Protein AF-A0A7X0D6J8-F1 (afdb_monomer)

pLDDT: mean 78.92, std 13.82, range [44.19, 95.0]

Foldseek 3Di:
DDWFAQQLQRDIDDQPLDDPDPDDPCLVVSVVPDLVVLVVSLVSLVVVVVVSVEAEAEDADDDPDQWAWAWKWKAFPPSRHIYIYGYPPDRSSSNVVVSVVVSVCSRVVDDPPQWDWQPDDPPRTTMTMDTDTDNDDD

Radius of gyration: 15.33 Å; Cα contacts (8 Å, |Δi|>4): 219; chains: 1; bounding box: 33×39×46 Å

Secondary structure (DSSP, 8-state):
-EEEE-TTT--EEEESS----SS---HHHHTTS-HHHHHHHHHHHHHHHHHTT-EEEE-----SSSEEEEEEEE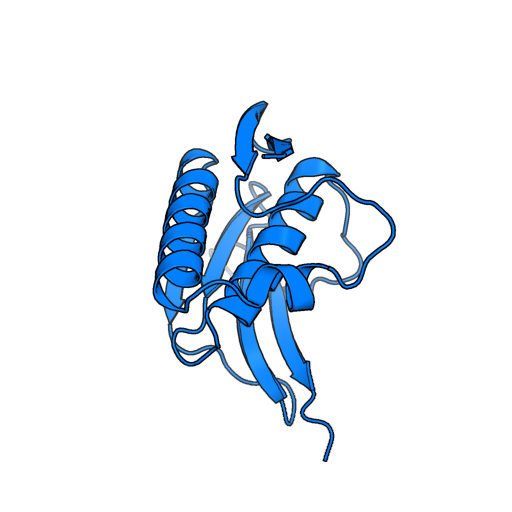EETTT--EEEEE-TTS-HHHHHHHHHHHHHHHHH---GGG-EEEPPPTTSPPEEEEEEEEEP--

Organism: NCBI:txid1472723

Nearest PDB structures (foldseek):
  3k7l-assembly1_A  TM=3.445E-01  e=1.286E+00  Naja atra
  3uy6-assembly2_B  TM=4.275E-01  e=3.931E+00  Staphylococcus aureus
  2ero-assembly1_A  TM=3.561E-01  e=3.694E+00  Crotalus atrox
  1xa1-assembly3_C  TM=4.858E-01  e=7.783E+00  Staphylococcus aureus

Sequence (138 aa):
MVRRVCRSCGRRTDHAYLRGDDDRDELEDALKLDDALAAEALDEEVEQLRLCGIDIGHAPVPAIWDGQPVGMVTQRLSDRSYAIVLDPESSVVARLKLIDMIWNELSIGDNDDRWYIQPAEDDSPGYAVRLFGYRVRR

Mean predicted aligned error: 8.01 Å

InterPro domains:
  IPR045631 Protein of unknown function DUF6315 [PF19836] (2-138)

Solvent-accessible surface area (backbone atoms only — not comparable to full-atom values): 8040 Å² total; per-residue (Å²): 100,34,76,49,49,37,64,85,67,66,49,79,46,80,36,69,86,48,70,95,63,97,85,62,87,44,63,71,66,61,59,72,47,54,72,68,58,47,47,53,52,44,53,54,49,54,51,55,42,42,77,58,67,33,47,78,49,76,45,87,47,84,56,92,57,88,31,55,32,26,24,38,40,38,30,33,67,91,79,64,48,42,36,37,33,37,16,74,92,30,55,62,67,54,43,44,54,53,50,52,54,49,51,50,40,38,52,72,70,73,73,78,94,71,51,50,75,46,72,52,63,84,95,43,82,26,32,33,37,39,80,41,61,48,77,60,84,127

Structure (mmCIF, N/CA/C/O backbone):
data_AF-A0A7X0D6J8-F1
#
_entry.id   AF-A0A7X0D6J8-F1
#
loop_
_atom_site.group_PDB
_atom_site.id
_atom_site.type_symbol
_atom_site.label_atom_id
_atom_site.label_alt_id
_atom_site.label_comp_id
_atom_site.label_asym_id
_atom_site.label_entity_id
_atom_site.label_seq_id
_atom_site.pdbx_PDB_ins_code
_atom_site.Cartn_x
_atom_site.Cartn_y
_atom_site.Cartn_z
_atom_site.occupancy
_atom_site.B_iso_or_equiv
_atom_site.auth_seq_id
_atom_site.auth_comp_id
_atom_site.auth_asym_id
_atom_site.auth_atom_id
_atom_site.pdbx_PDB_model_num
ATOM 1 N N . MET A 1 1 ? 1.928 11.962 -14.033 1.00 64.94 1 MET A N 1
ATOM 2 C CA . MET A 1 1 ? 1.801 12.209 -12.589 1.00 64.94 1 MET A CA 1
ATOM 3 C C . MET A 1 1 ? 0.337 12.411 -12.265 1.00 64.94 1 MET A C 1
ATOM 5 O O . MET A 1 1 ? -0.281 13.334 -12.787 1.00 64.94 1 MET A O 1
ATOM 9 N N . VAL A 1 2 ? -0.209 11.505 -11.465 1.00 73.62 2 VAL A N 1
ATOM 10 C CA . VAL A 1 2 ? -1.581 11.539 -10.959 1.00 73.62 2 VAL A CA 1
ATOM 11 C C . VAL A 1 2 ? -1.544 12.076 -9.538 1.00 73.62 2 VAL A C 1
ATOM 13 O O . VAL A 1 2 ? -0.714 11.654 -8.741 1.00 73.62 2 VAL A O 1
ATOM 16 N N . ARG A 1 3 ? -2.444 13.001 -9.209 1.00 80.75 3 ARG A N 1
ATOM 17 C CA . ARG A 1 3 ? -2.566 13.535 -7.853 1.00 80.75 3 ARG A CA 1
ATOM 18 C C . ARG A 1 3 ? -3.769 12.909 -7.166 1.00 80.75 3 ARG A C 1
ATOM 20 O O . ARG A 1 3 ? -4.884 13.041 -7.668 1.00 80.75 3 ARG A O 1
ATOM 27 N N . ARG A 1 4 ? -3.555 12.269 -6.018 1.00 79.12 4 ARG A N 1
ATOM 28 C CA . ARG A 1 4 ? -4.628 11.704 -5.186 1.00 79.12 4 ARG A CA 1
ATOM 29 C C . ARG A 1 4 ? -4.705 12.446 -3.853 1.00 79.12 4 ARG A C 1
ATOM 31 O O . ARG A 1 4 ? -3.790 13.170 -3.460 1.00 79.12 4 ARG A O 1
ATOM 38 N N . VAL A 1 5 ? -5.852 12.336 -3.191 1.00 83.81 5 VAL A N 1
ATOM 39 C CA . VAL A 1 5 ? -6.045 12.823 -1.822 1.00 83.81 5 VAL A CA 1
ATOM 40 C C . VAL A 1 5 ? -6.290 11.606 -0.953 1.00 83.81 5 VAL A C 1
ATOM 42 O O . VAL A 1 5 ? -7.272 10.896 -1.155 1.00 83.81 5 VAL A O 1
ATOM 45 N N . CYS A 1 6 ? -5.424 11.388 0.031 1.00 83.75 6 CYS A N 1
ATOM 46 C CA . CYS A 1 6 ? -5.640 10.359 1.033 1.00 83.75 6 CYS A CA 1
ATOM 47 C C . CYS A 1 6 ? -6.839 10.753 1.899 1.00 83.75 6 CYS A C 1
ATOM 49 O O . CYS A 1 6 ? -6.757 11.734 2.637 1.00 83.75 6 CYS A O 1
ATOM 51 N N . ARG A 1 7 ? -7.951 10.010 1.860 1.00 80.50 7 ARG A N 1
ATOM 52 C CA . ARG A 1 7 ? -9.108 10.312 2.723 1.00 80.50 7 ARG A CA 1
ATOM 53 C C . ARG A 1 7 ? -8.831 10.041 4.196 1.00 80.50 7 ARG A C 1
ATOM 55 O O . ARG A 1 7 ? -9.478 10.652 5.037 1.00 80.50 7 ARG A O 1
ATOM 62 N N . SER A 1 8 ? -7.860 9.181 4.511 1.00 78.94 8 SER A N 1
ATOM 63 C CA . SER A 1 8 ? -7.503 8.873 5.899 1.00 78.94 8 SER A CA 1
ATOM 64 C C . SER A 1 8 ? -6.892 10.071 6.633 1.00 78.94 8 SER A C 1
ATOM 66 O O . SER A 1 8 ? -7.162 10.257 7.814 1.00 78.94 8 SER A O 1
ATOM 68 N N . CYS A 1 9 ? -6.067 10.884 5.962 1.00 84.31 9 CYS A N 1
ATOM 69 C CA . CYS A 1 9 ? -5.350 12.001 6.598 1.00 84.31 9 CYS A CA 1
ATOM 70 C C . CYS A 1 9 ? -5.530 13.360 5.897 1.00 84.31 9 CYS A C 1
ATOM 72 O O . CYS A 1 9 ? -5.038 14.376 6.381 1.00 84.31 9 CYS A O 1
ATOM 74 N N . GLY A 1 10 ? -6.206 13.401 4.746 1.00 83.31 10 GLY A N 1
ATOM 75 C CA . GLY A 1 10 ? -6.437 14.605 3.941 1.00 83.31 10 GLY A CA 1
ATOM 76 C C . GLY A 1 10 ? -5.231 15.088 3.124 1.00 83.31 10 GLY A C 1
ATOM 77 O O . GLY A 1 10 ? -5.333 16.104 2.431 1.00 83.31 10 GLY A O 1
ATOM 78 N N . ARG A 1 11 ? -4.085 14.396 3.183 1.00 86.38 11 ARG A N 1
ATOM 79 C CA . ARG A 1 11 ? -2.860 14.782 2.465 1.00 86.38 11 ARG A CA 1
ATOM 80 C C . ARG A 1 11 ? -3.016 14.569 0.955 1.00 86.38 11 ARG A C 1
ATOM 82 O O . ARG A 1 11 ? -3.603 13.585 0.512 1.00 86.38 11 ARG A O 1
ATOM 89 N N . ARG A 1 12 ? -2.460 15.496 0.169 1.00 87.44 12 ARG A N 1
ATOM 90 C CA . ARG A 1 12 ? -2.290 15.353 -1.285 1.00 87.44 12 ARG A CA 1
ATOM 91 C C . ARG A 1 12 ? -0.990 14.614 -1.579 1.00 87.44 12 ARG A C 1
ATOM 93 O O . ARG A 1 12 ? 0.041 14.988 -1.024 1.00 87.44 12 ARG A O 1
ATOM 100 N N . THR A 1 13 ? -1.065 13.617 -2.444 1.00 84.19 13 THR A N 1
ATOM 101 C CA . THR A 1 13 ? 0.044 12.748 -2.850 1.00 84.19 13 THR A CA 1
ATOM 102 C C . THR A 1 13 ? 0.191 12.800 -4.367 1.00 84.19 13 THR A C 1
ATOM 104 O O . THR A 1 13 ? -0.799 12.957 -5.091 1.00 84.19 13 THR A O 1
ATOM 107 N N . ASP A 1 14 ? 1.430 12.740 -4.842 1.00 82.38 14 ASP A N 1
ATOM 108 C CA . ASP A 1 14 ? 1.799 12.893 -6.246 1.00 82.38 14 ASP A CA 1
ATOM 109 C C . ASP A 1 14 ? 2.422 11.578 -6.741 1.00 82.38 14 ASP A C 1
ATOM 111 O O . ASP A 1 14 ? 3.524 11.211 -6.357 1.00 82.38 14 ASP A O 1
ATOM 115 N N . HIS A 1 15 ? 1.720 10.864 -7.616 1.00 78.56 15 HIS A N 1
ATOM 116 C CA . HIS A 1 15 ? 2.100 9.529 -8.077 1.00 78.56 15 HIS A CA 1
ATOM 117 C C . HIS A 1 15 ? 2.638 9.609 -9.505 1.00 78.56 15 HIS A C 1
ATOM 119 O O . HIS A 1 15 ? 1.882 9.800 -10.467 1.00 78.56 15 HIS A O 1
ATOM 125 N N . ALA A 1 16 ? 3.958 9.527 -9.664 1.00 66.88 16 ALA A N 1
ATOM 126 C CA . ALA A 1 16 ? 4.617 9.743 -10.951 1.00 66.88 16 ALA A CA 1
ATOM 127 C C . ALA A 1 16 ? 4.333 8.622 -11.970 1.00 66.88 16 ALA A C 1
ATOM 129 O O . ALA A 1 16 ? 4.091 8.917 -13.144 1.00 66.88 16 ALA A O 1
ATOM 130 N N . TYR A 1 17 ? 4.307 7.370 -11.505 1.00 65.00 17 TYR A N 1
ATOM 131 C CA . TYR A 1 17 ? 4.141 6.155 -12.316 1.00 65.00 17 TYR A CA 1
ATOM 132 C C . TYR A 1 17 ? 2.675 5.806 -12.616 1.00 65.00 17 TYR A C 1
ATOM 134 O O . TYR A 1 17 ? 2.409 5.090 -13.580 1.00 65.00 17 TYR A O 1
ATOM 142 N N . LEU A 1 18 ? 1.715 6.341 -11.853 1.00 61.88 18 LEU A N 1
ATOM 143 C CA . LEU A 1 18 ? 0.293 6.207 -12.162 1.00 61.88 18 LEU A CA 1
ATOM 144 C C . LEU A 1 18 ? -0.049 7.155 -13.322 1.00 61.88 18 LEU A C 1
ATOM 146 O O . LEU A 1 18 ? 0.128 8.375 -13.224 1.00 61.88 18 LEU A O 1
ATOM 150 N N . ARG A 1 19 ? -0.499 6.599 -14.452 1.00 54.81 19 ARG A N 1
ATOM 151 C CA . ARG A 1 19 ? -1.093 7.358 -15.563 1.00 54.81 19 ARG A CA 1
ATOM 152 C C . ARG A 1 19 ? -2.608 7.360 -15.380 1.00 54.81 19 ARG A C 1
ATOM 154 O O . ARG A 1 19 ? -3.181 6.351 -14.998 1.00 54.81 19 ARG A O 1
ATOM 161 N N . GLY A 1 20 ? -3.229 8.522 -15.560 1.00 47.94 20 GLY A N 1
ATOM 162 C CA . GLY A 1 20 ? -4.664 8.704 -15.349 1.00 47.94 20 GLY A CA 1
ATOM 163 C C . GLY A 1 20 ? -5.467 8.238 -16.554 1.00 47.94 20 GLY A C 1
ATOM 164 O O . GLY A 1 20 ? -5.959 9.090 -17.287 1.00 47.94 20 GLY A O 1
ATOM 165 N N . ASP A 1 21 ? -5.546 6.927 -16.768 1.00 45.34 21 ASP A N 1
ATOM 166 C CA . ASP A 1 21 ? -6.408 6.329 -17.788 1.00 45.34 21 ASP A CA 1
ATOM 167 C C . ASP A 1 21 ? -7.274 5.232 -17.151 1.00 45.34 21 ASP A C 1
ATOM 169 O O . ASP A 1 21 ? -6.760 4.369 -16.438 1.00 45.34 21 ASP A O 1
ATOM 173 N N . ASP A 1 22 ? -8.589 5.311 -17.363 1.00 44.72 22 ASP A N 1
ATOM 174 C CA . ASP A 1 22 ? -9.605 4.475 -16.703 1.00 44.72 22 ASP A CA 1
ATOM 175 C C . ASP A 1 22 ? -9.767 3.093 -17.376 1.00 44.72 22 ASP A C 1
ATOM 177 O O . ASP A 1 22 ? -10.441 2.219 -16.830 1.00 44.72 22 ASP A O 1
ATOM 181 N N . ASP A 1 23 ? -9.132 2.867 -18.535 1.00 44.19 23 ASP A N 1
ATOM 182 C CA . ASP A 1 23 ? -9.465 1.751 -19.434 1.00 44.19 23 ASP A CA 1
ATOM 183 C C . ASP A 1 23 ? -8.359 0.702 -19.670 1.00 44.19 23 ASP A C 1
ATOM 185 O O . ASP A 1 23 ? -8.561 -0.207 -20.481 1.00 44.19 23 ASP A O 1
ATOM 189 N N . ARG A 1 24 ? -7.188 0.754 -19.014 1.00 46.62 24 ARG A N 1
ATOM 190 C CA . ARG A 1 24 ? -6.067 -0.114 -19.434 1.00 46.62 24 ARG A CA 1
ATOM 191 C C . ARG A 1 24 ? -5.441 -0.954 -18.315 1.00 46.62 24 ARG A C 1
ATOM 193 O O . ARG A 1 24 ? -5.079 -0.457 -17.250 1.00 46.62 24 ARG A O 1
ATOM 200 N N . ASP A 1 25 ? -5.184 -2.224 -18.656 1.00 48.69 25 ASP A N 1
ATOM 201 C CA . ASP A 1 25 ? -4.103 -3.099 -18.160 1.00 48.69 25 ASP A CA 1
ATOM 202 C C . ASP A 1 25 ? -2.711 -2.449 -18.418 1.00 48.69 25 ASP A C 1
ATOM 204 O O . ASP A 1 25 ? -1.769 -3.049 -18.930 1.00 48.69 25 ASP A O 1
ATOM 208 N N . GLU A 1 26 ? -2.581 -1.156 -18.113 1.00 47.59 26 GLU A N 1
ATOM 209 C CA . GLU A 1 26 ? -1.490 -0.267 -18.508 1.00 47.59 26 GLU A CA 1
ATOM 210 C C . GLU A 1 26 ? -0.278 -0.381 -17.627 1.00 47.59 26 GLU A C 1
ATOM 212 O O . GLU A 1 26 ? 0.816 -0.023 -18.062 1.00 47.59 26 GLU A O 1
ATOM 217 N N . LEU A 1 27 ? -0.460 -0.884 -16.404 1.00 50.59 27 LEU A N 1
ATOM 218 C CA . LEU A 1 27 ? 0.668 -1.107 -15.531 1.00 50.59 27 LEU A CA 1
ATOM 219 C C . LEU A 1 27 ? 1.645 -2.065 -16.220 1.00 50.59 27 LEU A C 1
ATOM 221 O O . LEU A 1 27 ? 2.822 -1.772 -16.213 1.00 50.59 27 LEU A O 1
ATOM 225 N N . GLU A 1 28 ? 1.213 -3.125 -16.914 1.00 49.81 28 GLU A N 1
ATOM 226 C CA . GLU A 1 28 ? 2.148 -4.026 -17.622 1.00 49.81 28 GLU A CA 1
ATOM 227 C C . GLU A 1 28 ? 2.968 -3.343 -18.731 1.00 49.81 28 GLU A C 1
ATOM 229 O O . GLU A 1 28 ? 4.128 -3.697 -18.932 1.00 49.81 28 GLU A O 1
ATOM 234 N N . ASP A 1 29 ? 2.424 -2.331 -19.411 1.00 49.84 29 ASP A N 1
ATOM 235 C CA . ASP A 1 29 ? 3.155 -1.572 -20.434 1.00 49.84 29 ASP A CA 1
ATOM 236 C C . ASP A 1 29 ? 3.979 -0.415 -19.855 1.00 49.84 29 ASP A C 1
ATOM 238 O O . ASP A 1 29 ? 5.062 -0.119 -20.364 1.00 49.84 29 ASP A O 1
ATOM 242 N N . ALA A 1 30 ? 3.499 0.230 -18.787 1.00 49.53 30 ALA A N 1
ATOM 243 C CA . ALA A 1 30 ? 4.268 1.191 -18.005 1.00 49.53 30 ALA A CA 1
ATOM 244 C C . ALA A 1 30 ? 5.428 0.494 -17.282 1.00 49.53 30 ALA A C 1
ATOM 246 O O . ALA A 1 30 ? 6.488 1.074 -17.149 1.00 49.53 30 ALA A O 1
ATOM 247 N N . LEU A 1 31 ? 5.280 -0.776 -16.907 1.00 51.81 31 LEU A N 1
ATOM 248 C CA . LEU A 1 31 ? 6.292 -1.622 -16.272 1.00 51.81 31 LEU A CA 1
ATOM 249 C C . LEU A 1 31 ? 7.315 -2.221 -17.251 1.00 51.81 31 LEU A C 1
ATOM 251 O O . LEU A 1 31 ? 8.144 -3.025 -16.844 1.00 51.81 31 LEU A O 1
ATOM 255 N N . LYS A 1 32 ? 7.333 -1.773 -18.514 1.00 54.91 32 LYS A N 1
ATOM 256 C CA . LYS A 1 32 ? 8.559 -1.799 -19.336 1.00 54.91 32 LYS A CA 1
ATOM 257 C C . LYS A 1 32 ? 9.592 -0.754 -18.876 1.00 54.91 32 LYS A C 1
ATOM 259 O O . LYS A 1 32 ? 10.577 -0.525 -19.577 1.00 54.91 32 LYS A O 1
ATOM 264 N N . LEU A 1 33 ? 9.348 -0.080 -17.749 1.00 57.72 33 LEU A N 1
ATOM 265 C CA . LEU A 1 33 ? 10.359 0.663 -17.005 1.00 57.72 33 LEU A CA 1
ATOM 266 C C . LEU A 1 33 ? 11.531 -0.267 -16.670 1.00 57.72 33 LEU A C 1
ATOM 268 O O . LEU A 1 33 ? 11.338 -1.437 -16.357 1.00 57.72 33 LEU A O 1
ATOM 272 N N . ASP A 1 34 ? 12.740 0.280 -16.748 1.00 65.69 34 ASP A N 1
ATOM 273 C CA . ASP A 1 34 ? 13.946 -0.350 -16.214 1.00 65.69 34 ASP A CA 1
ATOM 274 C C . ASP A 1 34 ? 13.714 -0.765 -14.746 1.00 65.69 34 ASP A C 1
ATOM 276 O O . ASP A 1 34 ? 13.045 -0.041 -14.001 1.00 65.69 34 ASP A O 1
ATOM 280 N N . ASP A 1 35 ? 14.267 -1.902 -14.319 1.00 68.44 35 ASP A N 1
ATOM 281 C CA . ASP A 1 35 ? 14.122 -2.423 -12.951 1.00 68.44 35 ASP A CA 1
ATOM 282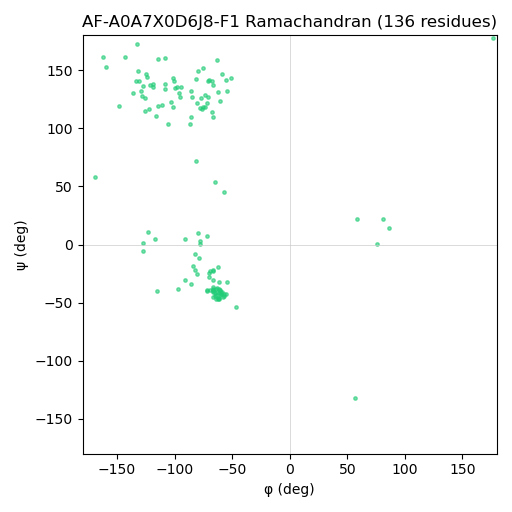 C C . ASP A 1 35 ? 14.551 -1.377 -11.905 1.00 68.44 35 ASP A C 1
ATOM 284 O O . ASP A 1 35 ? 13.957 -1.288 -10.828 1.00 68.44 35 ASP A O 1
ATOM 288 N N . ALA A 1 36 ? 15.534 -0.534 -12.247 1.00 74.62 36 ALA A N 1
ATOM 289 C CA . ALA A 1 36 ? 15.969 0.591 -11.421 1.00 74.62 36 ALA A CA 1
ATOM 290 C C . ALA A 1 36 ? 14.867 1.649 -11.233 1.00 74.62 36 ALA A C 1
ATOM 292 O O . ALA A 1 36 ? 14.581 2.056 -10.110 1.00 74.62 36 ALA A O 1
ATOM 293 N N . LEU A 1 37 ? 14.192 2.041 -12.316 1.00 77.00 37 LEU A N 1
ATOM 294 C CA . LEU A 1 37 ? 13.091 3.008 -12.276 1.00 77.00 37 LEU A CA 1
ATOM 295 C C . LEU A 1 37 ? 11.873 2.461 -11.524 1.00 77.00 37 LEU A C 1
ATOM 297 O O . LEU A 1 37 ? 11.187 3.204 -10.824 1.00 77.00 37 LEU A O 1
ATOM 301 N N . ALA A 1 38 ? 11.591 1.164 -11.659 1.00 78.56 38 ALA A N 1
ATOM 302 C CA . ALA A 1 38 ? 10.513 0.528 -10.910 1.00 78.56 38 ALA A CA 1
ATOM 303 C C . ALA A 1 38 ? 10.815 0.502 -9.402 1.00 78.56 38 ALA A C 1
ATOM 305 O O . ALA A 1 38 ? 9.907 0.703 -8.594 1.00 78.56 38 ALA A O 1
ATOM 306 N N . ALA A 1 39 ? 12.073 0.261 -9.019 1.00 84.19 39 ALA A N 1
ATOM 307 C CA . ALA A 1 39 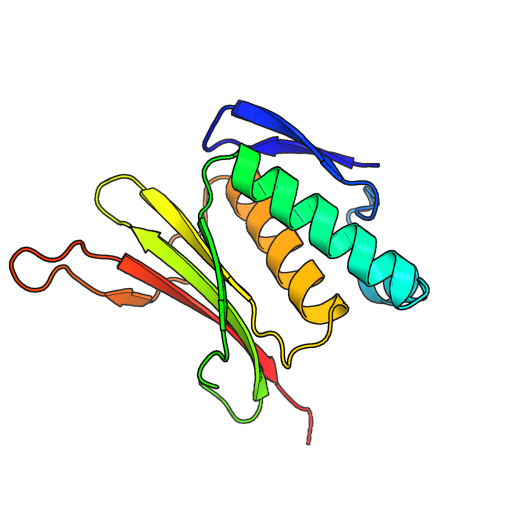? 12.494 0.277 -7.622 1.00 84.19 39 ALA A CA 1
ATOM 308 C C . ALA A 1 39 ? 12.400 1.685 -7.016 1.00 84.19 39 ALA A C 1
ATOM 310 O O . ALA A 1 39 ? 11.819 1.837 -5.945 1.00 84.19 39 ALA A O 1
ATOM 311 N N . GLU A 1 40 ? 12.870 2.710 -7.733 1.00 84.38 40 GLU A N 1
ATOM 312 C CA . GLU A 1 40 ? 12.730 4.113 -7.314 1.00 84.38 40 GLU A CA 1
ATOM 313 C C . GLU A 1 40 ? 11.257 4.497 -7.121 1.00 84.38 40 GLU A C 1
ATOM 315 O O . GLU A 1 40 ? 10.888 5.051 -6.087 1.00 84.38 40 GLU A O 1
ATOM 320 N N . ALA A 1 41 ? 10.386 4.121 -8.064 1.00 85.62 41 ALA A N 1
ATOM 321 C CA . ALA A 1 41 ? 8.951 4.361 -7.937 1.00 85.62 41 ALA A CA 1
ATOM 322 C C . ALA A 1 41 ? 8.344 3.653 -6.713 1.00 85.62 41 ALA A C 1
ATOM 324 O O . ALA A 1 41 ? 7.472 4.208 -6.046 1.00 85.62 41 ALA A O 1
ATOM 325 N N . LEU A 1 42 ? 8.789 2.431 -6.399 1.00 88.75 42 LEU A N 1
ATOM 326 C CA . LEU A 1 42 ? 8.328 1.712 -5.211 1.00 88.75 42 LEU A CA 1
ATOM 327 C C . LEU A 1 42 ? 8.736 2.438 -3.923 1.00 88.75 42 LEU A C 1
ATOM 329 O O . LEU A 1 42 ? 7.910 2.572 -3.018 1.00 88.75 42 LEU A O 1
ATOM 333 N N . ASP A 1 43 ? 9.973 2.922 -3.851 1.00 90.94 43 ASP A N 1
ATOM 334 C CA . ASP A 1 43 ? 10.480 3.646 -2.686 1.00 90.94 43 ASP A CA 1
ATOM 335 C C . ASP A 1 43 ? 9.732 4.972 -2.468 1.00 90.94 43 ASP A C 1
ATOM 337 O O . ASP A 1 43 ? 9.297 5.250 -1.344 1.00 90.94 43 ASP A O 1
ATOM 341 N N . GLU A 1 44 ? 9.497 5.746 -3.535 1.00 90.25 44 GLU A N 1
ATOM 342 C CA . GLU A 1 44 ? 8.713 6.993 -3.485 1.00 90.25 44 GLU A CA 1
ATOM 343 C C . GLU A 1 44 ? 7.300 6.754 -2.938 1.00 90.25 44 GLU A C 1
ATOM 345 O O . GLU A 1 44 ? 6.779 7.512 -2.115 1.00 90.25 44 GLU A O 1
ATOM 350 N N . GLU A 1 45 ? 6.659 5.675 -3.368 1.00 90.62 45 GLU A N 1
ATOM 351 C CA . GLU A 1 45 ? 5.303 5.354 -2.943 1.00 90.62 45 GLU A CA 1
ATOM 352 C C . GLU A 1 45 ? 5.221 4.881 -1.500 1.00 90.62 45 GLU A C 1
ATOM 354 O O . GLU A 1 45 ? 4.309 5.270 -0.764 1.00 90.62 45 GLU A O 1
ATOM 359 N N . VAL A 1 46 ? 6.195 4.077 -1.075 1.00 92.75 46 VAL A N 1
ATOM 360 C CA . VAL A 1 46 ? 6.340 3.678 0.324 1.00 92.75 46 VAL A CA 1
ATOM 361 C C . VAL A 1 46 ? 6.533 4.911 1.208 1.00 92.75 46 VAL A C 1
ATOM 363 O O . VAL A 1 46 ? 5.921 5.002 2.275 1.00 92.75 46 VAL A O 1
ATOM 366 N N . GLU A 1 47 ? 7.336 5.885 0.778 1.00 92.44 47 GLU A N 1
ATOM 367 C CA . GLU A 1 47 ? 7.507 7.143 1.507 1.00 92.44 47 GLU A CA 1
ATOM 368 C C . GLU A 1 47 ? 6.190 7.927 1.604 1.00 92.44 47 GLU A C 1
ATOM 370 O O . GLU A 1 47 ? 5.796 8.352 2.694 1.00 92.44 47 GLU A O 1
ATOM 375 N N . GLN A 1 48 ? 5.446 8.056 0.506 1.00 91.75 48 GLN A N 1
ATOM 376 C CA . GLN A 1 48 ? 4.167 8.770 0.504 1.00 91.75 48 GLN A CA 1
ATOM 377 C C . GLN A 1 48 ? 3.095 8.117 1.385 1.00 91.75 48 GLN A C 1
ATOM 379 O O . GLN A 1 48 ? 2.341 8.822 2.068 1.00 91.75 48 GLN A O 1
ATOM 384 N N . LEU A 1 49 ? 3.035 6.786 1.421 1.00 91.25 49 LEU A N 1
ATOM 385 C CA . LEU A 1 49 ? 2.143 6.055 2.323 1.00 91.25 49 LEU A CA 1
ATOM 386 C C . LEU A 1 49 ? 2.530 6.287 3.792 1.00 91.25 49 LEU A C 1
ATOM 388 O O . LEU A 1 49 ? 1.659 6.566 4.620 1.00 91.25 49 LEU A O 1
ATOM 392 N N . ARG A 1 50 ? 3.830 6.281 4.117 1.00 93.06 50 ARG A N 1
ATOM 393 C CA . ARG A 1 50 ? 4.317 6.615 5.468 1.00 93.06 50 ARG A CA 1
ATOM 394 C C . ARG A 1 50 ? 3.947 8.041 5.874 1.00 93.06 50 ARG A C 1
ATOM 396 O O . ARG A 1 50 ? 3.506 8.261 7.000 1.00 93.06 50 ARG A O 1
ATOM 403 N N . LEU A 1 51 ? 4.027 9.008 4.955 1.00 91.50 51 LEU A N 1
ATOM 404 C CA . LEU A 1 51 ? 3.562 10.385 5.191 1.00 91.50 51 LEU A CA 1
ATOM 405 C C . LEU A 1 51 ? 2.051 10.479 5.464 1.00 91.50 51 LEU A C 1
ATOM 407 O O . LEU A 1 51 ? 1.585 11.483 6.019 1.00 91.50 51 LEU A O 1
ATOM 411 N N . CYS A 1 52 ? 1.289 9.456 5.076 1.00 89.75 52 CYS A N 1
ATOM 412 C CA . CYS A 1 52 ? -0.132 9.317 5.375 1.00 89.75 52 CYS A CA 1
ATOM 413 C C . CYS A 1 52 ? -0.422 8.545 6.672 1.00 89.75 52 CYS A C 1
ATOM 415 O O . CYS A 1 52 ? -1.594 8.344 6.982 1.00 89.75 52 CYS A O 1
ATOM 417 N N . GLY A 1 53 ? 0.607 8.169 7.440 1.00 89.94 53 GLY A N 1
ATOM 418 C CA . GLY A 1 53 ? 0.462 7.460 8.714 1.00 89.94 53 GLY A CA 1
ATOM 419 C C . GLY A 1 53 ? 0.245 5.955 8.566 1.00 89.94 53 GLY A C 1
ATOM 420 O O . GLY A 1 53 ? -0.321 5.340 9.462 1.00 89.94 53 GLY A O 1
ATOM 421 N N . ILE A 1 54 ? 0.649 5.381 7.430 1.00 91.25 54 ILE A N 1
ATOM 422 C CA . ILE A 1 54 ? 0.540 3.946 7.162 1.00 91.25 54 ILE A CA 1
ATOM 423 C C . ILE A 1 54 ? 1.861 3.281 7.516 1.00 91.25 54 ILE A C 1
ATOM 425 O O . ILE A 1 54 ? 2.919 3.671 7.011 1.00 91.25 54 ILE A O 1
ATOM 429 N N . ASP A 1 55 ? 1.790 2.253 8.353 1.00 93.50 55 ASP A N 1
ATOM 430 C CA . ASP A 1 55 ? 2.964 1.479 8.737 1.00 93.50 55 ASP A CA 1
ATOM 431 C C . ASP A 1 55 ? 3.354 0.528 7.604 1.00 93.50 55 ASP A C 1
ATOM 433 O O . ASP A 1 55 ? 2.531 -0.253 7.130 1.00 93.50 55 ASP A O 1
ATOM 437 N N . ILE A 1 56 ? 4.613 0.574 7.158 1.00 94.19 56 ILE A N 1
ATOM 438 C CA . ILE A 1 56 ? 5.103 -0.287 6.069 1.00 94.19 56 ILE A CA 1
ATOM 439 C C . ILE A 1 56 ? 6.292 -1.121 6.520 1.00 94.19 56 ILE A C 1
ATOM 441 O O . ILE A 1 56 ? 7.373 -0.584 6.792 1.00 94.19 56 ILE A O 1
ATOM 445 N N . GLY A 1 57 ? 6.093 -2.437 6.521 1.00 93.81 57 GLY A N 1
ATOM 446 C CA . GLY A 1 57 ? 7.113 -3.453 6.751 1.00 93.81 57 GLY A CA 1
ATOM 447 C C . GLY A 1 57 ? 7.483 -4.217 5.479 1.00 93.81 57 GLY A C 1
ATOM 448 O O . GLY A 1 57 ? 6.730 -4.255 4.508 1.00 93.81 57 GLY A O 1
ATOM 449 N N . HIS A 1 58 ? 8.649 -4.858 5.512 1.00 93.81 58 HIS A N 1
ATOM 450 C CA . HIS A 1 58 ? 9.103 -5.784 4.477 1.00 93.81 58 HIS A CA 1
ATOM 451 C C . HIS A 1 58 ? 9.461 -7.109 5.140 1.00 93.81 58 HIS A C 1
ATOM 453 O O . HIS A 1 58 ? 10.372 -7.154 5.967 1.00 93.81 58 HIS A O 1
ATOM 459 N N . ALA A 1 59 ? 8.722 -8.165 4.820 1.00 92.50 59 ALA A N 1
ATOM 460 C CA . ALA A 1 59 ? 8.938 -9.499 5.369 1.00 92.50 59 ALA A CA 1
ATOM 461 C C . ALA A 1 59 ? 8.294 -10.550 4.454 1.00 92.50 59 ALA A C 1
ATOM 463 O O . ALA A 1 59 ? 7.308 -10.219 3.793 1.00 92.50 59 ALA A O 1
ATOM 464 N N . PRO A 1 60 ? 8.802 -11.796 4.431 1.00 89.69 60 PRO A N 1
ATOM 465 C CA . PRO A 1 60 ? 8.141 -12.890 3.726 1.00 89.69 60 PRO A CA 1
ATOM 466 C C . PRO A 1 60 ? 6.693 -13.047 4.196 1.00 89.69 60 PRO A C 1
ATOM 468 O O . PRO A 1 60 ? 6.423 -13.064 5.403 1.00 89.69 60 PRO A O 1
ATOM 471 N N . VAL A 1 61 ? 5.765 -13.162 3.250 1.00 87.62 61 VAL A N 1
ATOM 472 C CA . VAL A 1 61 ? 4.331 -13.275 3.523 1.00 87.62 61 VAL A CA 1
ATOM 473 C C . VAL A 1 61 ? 3.871 -14.703 3.227 1.00 87.62 61 VAL A C 1
ATOM 475 O O . VAL A 1 61 ? 4.213 -15.262 2.186 1.00 87.62 61 VAL A O 1
ATOM 478 N N . PRO A 1 62 ? 3.082 -15.336 4.113 1.00 81.44 62 PRO A N 1
ATOM 479 C CA . PRO A 1 62 ? 2.618 -16.697 3.880 1.00 81.44 62 PRO A CA 1
ATOM 480 C C . PRO A 1 62 ? 1.740 -16.780 2.625 1.00 81.44 62 PRO A C 1
ATOM 482 O O . PRO A 1 62 ? 0.779 -16.025 2.456 1.00 81.44 62 PRO A O 1
ATOM 485 N N . ALA A 1 63 ? 2.037 -17.747 1.757 1.00 74.94 63 ALA A N 1
ATOM 486 C CA . ALA A 1 63 ? 1.191 -18.068 0.618 1.00 74.94 63 ALA A CA 1
ATOM 487 C C . ALA A 1 63 ? -0.102 -18.755 1.098 1.00 74.94 63 ALA A C 1
A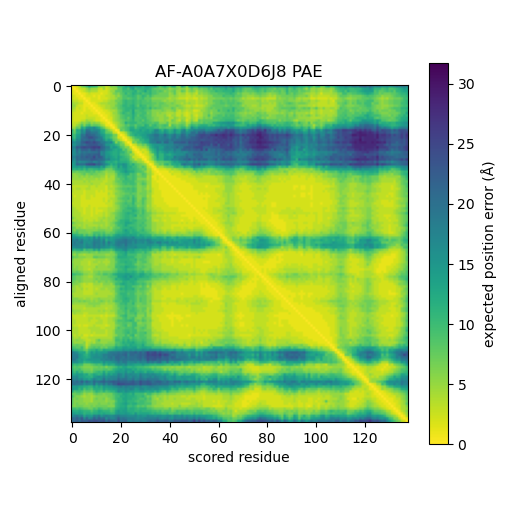TOM 489 O O . ALA A 1 63 ? -0.054 -19.802 1.740 1.00 74.94 63 ALA A O 1
ATOM 490 N N . ILE A 1 64 ? -1.268 -18.182 0.778 1.00 65.81 64 ILE A N 1
ATOM 491 C CA . ILE A 1 64 ? -2.579 -18.810 1.059 1.00 65.81 64 ILE A CA 1
ATOM 492 C C . ILE A 1 64 ? -2.941 -19.874 0.003 1.00 65.81 64 ILE A C 1
ATOM 494 O O . ILE A 1 64 ? -3.720 -20.788 0.262 1.00 65.81 64 ILE A O 1
ATOM 498 N N . TRP A 1 65 ? -2.391 -19.755 -1.204 1.00 67.50 65 TRP A N 1
ATOM 499 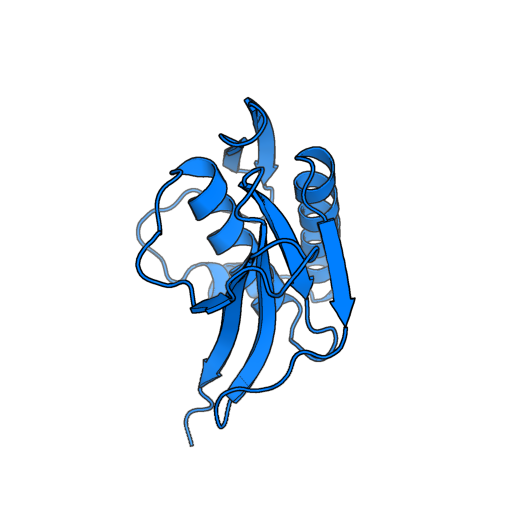C CA . TRP A 1 65 ? -2.752 -20.538 -2.392 1.00 67.50 65 TRP A CA 1
ATOM 500 C C . TRP A 1 65 ? -1.480 -21.068 -3.069 1.00 67.50 65 TRP A C 1
ATOM 502 O O . TRP A 1 65 ? -0.390 -20.616 -2.726 1.00 67.50 65 TRP A O 1
ATOM 512 N N . ASP A 1 66 ? -1.621 -21.933 -4.086 1.00 66.94 66 ASP A N 1
ATOM 513 C CA . ASP A 1 66 ? -0.559 -22.311 -5.048 1.00 66.94 66 ASP A CA 1
ATOM 514 C C . ASP A 1 66 ? -0.119 -21.092 -5.909 1.00 66.94 66 ASP A C 1
ATOM 516 O O . ASP A 1 66 ? -0.204 -21.084 -7.139 1.00 66.94 66 ASP A O 1
ATOM 520 N N . GLY A 1 67 ? 0.258 -19.995 -5.261 1.00 72.25 67 GLY A N 1
ATOM 521 C CA . GLY A 1 67 ? 0.479 -18.679 -5.837 1.00 72.25 67 GLY A CA 1
ATOM 522 C C . GLY A 1 67 ? 1.657 -17.970 -5.184 1.00 72.25 67 GLY A C 1
ATOM 523 O O . GLY A 1 67 ? 2.065 -18.320 -4.079 1.00 72.25 67 GLY A O 1
ATOM 524 N N . GLN A 1 68 ? 2.191 -16.954 -5.861 1.00 82.31 68 GLN A N 1
ATOM 525 C CA . GLN A 1 68 ? 3.262 -16.128 -5.305 1.00 82.31 68 GLN A CA 1
ATOM 526 C C . GLN A 1 68 ? 2.661 -15.076 -4.356 1.00 82.31 68 GLN A C 1
ATOM 528 O O . GLN A 1 68 ? 1.805 -14.300 -4.804 1.00 82.31 68 GLN A O 1
ATOM 533 N N . PRO A 1 69 ? 3.063 -15.039 -3.071 1.00 87.69 69 PRO A N 1
ATOM 534 C CA . PRO A 1 69 ? 2.631 -14.011 -2.132 1.00 87.69 69 PRO A CA 1
ATOM 535 C C . PRO A 1 69 ? 3.271 -12.670 -2.487 1.00 87.69 69 PRO A C 1
ATOM 537 O O . PRO A 1 69 ? 4.426 -12.603 -2.896 1.00 87.69 69 PRO A O 1
ATOM 540 N N . VAL A 1 70 ? 2.498 -11.598 -2.353 1.00 89.81 70 VAL A N 1
ATOM 541 C CA . VAL A 1 70 ? 2.894 -10.228 -2.718 1.00 89.81 70 VAL A CA 1
ATOM 542 C C . VAL A 1 70 ? 2.960 -9.332 -1.500 1.00 89.81 70 VAL A C 1
ATOM 544 O O . VAL A 1 70 ? 3.848 -8.490 -1.382 1.00 89.81 70 VAL A O 1
ATOM 547 N N . GLY A 1 71 ? 2.006 -9.501 -0.595 1.00 92.44 71 GLY A N 1
ATOM 548 C CA . GLY A 1 71 ? 1.944 -8.700 0.603 1.00 92.44 71 GLY A CA 1
ATOM 549 C C . GLY A 1 71 ? 0.725 -9.009 1.447 1.00 92.44 71 GLY A C 1
ATOM 550 O O . GLY A 1 71 ? -0.145 -9.804 1.085 1.00 92.44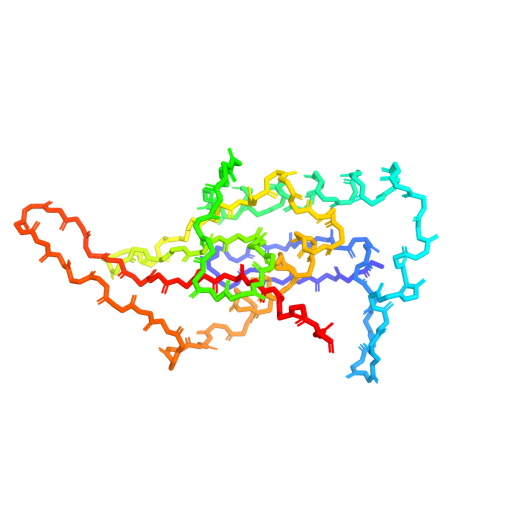 71 GLY A O 1
ATOM 551 N N . MET A 1 72 ? 0.663 -8.335 2.579 1.00 92.12 72 MET A N 1
ATOM 552 C CA . MET A 1 72 ? -0.436 -8.367 3.523 1.00 92.12 72 MET A CA 1
ATOM 553 C C . MET A 1 72 ? -0.808 -6.936 3.858 1.00 92.12 72 MET A C 1
ATOM 555 O O . MET A 1 72 ? 0.068 -6.095 4.033 1.00 92.12 72 MET A O 1
ATOM 559 N N . VAL A 1 73 ? -2.095 -6.659 3.978 1.00 91.19 73 VAL A N 1
ATOM 560 C CA . VAL A 1 73 ? -2.579 -5.394 4.519 1.00 91.19 73 VAL A CA 1
ATOM 561 C C . VAL A 1 73 ? -3.389 -5.724 5.754 1.00 91.19 73 VAL A C 1
ATOM 563 O O . VAL A 1 73 ? -4.142 -6.701 5.773 1.00 91.19 73 VAL A O 1
ATOM 566 N N . THR A 1 74 ? -3.209 -4.924 6.791 1.00 90.50 74 THR A N 1
ATOM 567 C CA . THR A 1 74 ? -4.008 -4.990 8.001 1.00 90.50 74 THR A CA 1
ATOM 568 C C . THR A 1 74 ? -4.616 -3.630 8.283 1.00 90.50 74 THR A C 1
ATOM 570 O O . THR A 1 74 ? -4.027 -2.588 7.993 1.00 90.50 74 THR A O 1
ATOM 573 N N . GLN A 1 75 ? -5.813 -3.642 8.850 1.00 89.75 75 GLN A N 1
ATOM 574 C CA . GLN A 1 75 ? -6.435 -2.470 9.429 1.00 89.75 75 GLN A CA 1
ATOM 575 C C . GLN A 1 75 ? -6.831 -2.794 10.860 1.00 89.75 75 GLN A C 1
ATOM 577 O O . GLN A 1 75 ? -7.534 -3.770 11.121 1.00 89.75 75 GLN A O 1
ATOM 582 N N . ARG A 1 76 ? -6.394 -1.972 11.805 1.00 89.69 76 ARG A N 1
ATOM 583 C CA . ARG A 1 76 ? -6.803 -2.110 13.198 1.00 89.69 76 ARG A CA 1
ATOM 584 C C . ARG A 1 76 ? -8.242 -1.635 13.359 1.00 89.69 76 ARG A C 1
ATOM 586 O O . ARG A 1 76 ? -8.582 -0.526 12.959 1.00 89.69 76 ARG A O 1
ATOM 593 N N . LEU A 1 77 ? -9.092 -2.448 13.977 1.00 87.44 77 LEU A N 1
ATOM 594 C CA . LEU A 1 77 ? -10.529 -2.160 14.048 1.00 87.44 77 LEU A CA 1
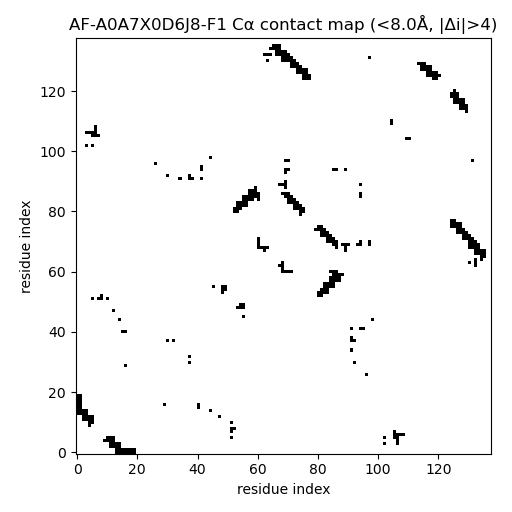ATOM 595 C C . LEU A 1 77 ? -10.863 -0.978 14.971 1.00 87.44 77 LEU A C 1
ATOM 597 O 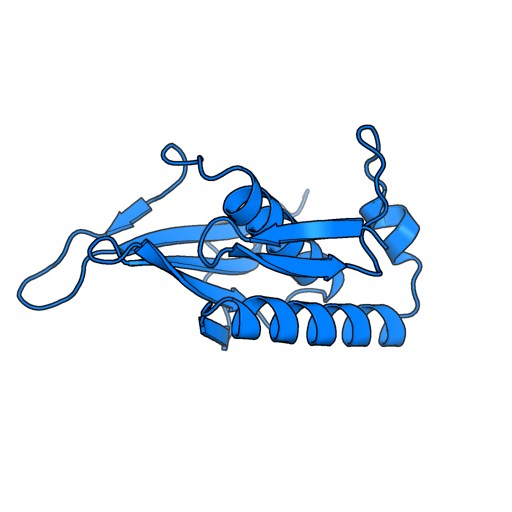O . LEU A 1 77 ? -11.861 -0.294 14.756 1.00 87.44 77 LEU A O 1
ATOM 601 N N . SER A 1 78 ? -10.036 -0.727 15.990 1.00 86.94 78 SER A N 1
ATOM 602 C CA . SER A 1 78 ? -10.286 0.299 17.011 1.00 86.94 78 SER A CA 1
ATOM 603 C C . SER A 1 78 ? -10.132 1.731 16.500 1.00 86.94 78 SER A C 1
ATOM 605 O O . SER A 1 78 ? -10.906 2.604 16.881 1.00 86.94 78 SER A O 1
ATOM 607 N N . ASP A 1 79 ? -9.123 1.982 15.666 1.00 87.00 79 ASP A N 1
ATOM 608 C CA . ASP A 1 79 ? -8.742 3.322 15.197 1.00 87.00 79 ASP A CA 1
ATOM 609 C C . ASP A 1 79 ? -8.648 3.421 13.667 1.00 87.00 79 ASP A C 1
ATOM 611 O O . ASP A 1 79 ? -8.344 4.489 13.136 1.00 87.00 79 ASP A O 1
ATOM 615 N N . ARG A 1 80 ? -8.935 2.323 12.954 1.00 84.56 80 ARG A N 1
ATOM 616 C CA . ARG A 1 80 ? -8.857 2.208 11.492 1.00 84.56 80 ARG A CA 1
ATOM 617 C C . ARG A 1 80 ? -7.467 2.509 10.919 1.00 84.56 80 ARG A C 1
ATOM 619 O O . ARG A 1 80 ? -7.355 2.818 9.733 1.00 84.56 80 ARG A O 1
ATOM 626 N N . SER A 1 81 ? -6.411 2.394 11.730 1.00 87.31 81 SER A N 1
ATOM 627 C CA . SER A 1 81 ? -5.027 2.523 11.267 1.00 87.31 81 SER A CA 1
ATOM 628 C C . SER A 1 81 ? -4.650 1.373 10.338 1.00 87.31 81 SER A C 1
ATOM 630 O O . SER A 1 81 ? -4.998 0.219 10.594 1.00 87.31 81 SER A O 1
ATOM 632 N N . TYR A 1 82 ? -3.946 1.694 9.254 1.00 89.31 82 TYR A N 1
ATOM 633 C CA . TYR A 1 82 ? -3.513 0.726 8.251 1.00 89.31 82 TYR A CA 1
ATOM 634 C C . TYR A 1 82 ? -2.040 0.368 8.428 1.00 89.31 82 TYR A C 1
ATOM 636 O O . TYR A 1 82 ? -1.207 1.239 8.683 1.00 89.31 82 TYR A O 1
ATOM 644 N N . ALA A 1 83 ? -1.720 -0.898 8.183 1.00 92.19 83 ALA A N 1
ATOM 645 C CA . ALA A 1 83 ? -0.359 -1.357 7.975 1.00 92.19 83 ALA A CA 1
ATOM 646 C C . ALA A 1 83 ? -0.272 -2.247 6.731 1.00 92.19 83 ALA A C 1
ATOM 648 O O . ALA A 1 83 ? -1.222 -2.942 6.368 1.00 92.19 83 ALA A O 1
ATOM 649 N N . ILE A 1 84 ? 0.882 -2.227 6.073 1.00 93.50 84 ILE A N 1
ATOM 650 C CA . ILE A 1 84 ? 1.179 -3.006 4.874 1.00 93.50 84 ILE A CA 1
ATOM 651 C C . ILE A 1 84 ? 2.496 -3.740 5.103 1.00 93.50 84 ILE A C 1
ATOM 653 O O . ILE A 1 84 ? 3.496 -3.151 5.508 1.00 93.50 84 ILE A O 1
ATOM 657 N N . VAL A 1 85 ? 2.516 -5.032 4.807 1.00 95.00 85 VAL A N 1
ATOM 658 C CA . VAL A 1 85 ? 3.735 -5.828 4.704 1.00 95.00 85 VAL A CA 1
ATOM 659 C C . VAL A 1 85 ? 3.918 -6.192 3.242 1.00 95.00 85 VAL A C 1
ATOM 661 O O . VAL A 1 85 ? 3.050 -6.833 2.654 1.00 95.00 85 VAL A O 1
ATOM 664 N N . LEU A 1 86 ? 5.032 -5.772 2.653 1.00 94.25 86 LEU A N 1
ATOM 665 C CA . LEU A 1 86 ? 5.403 -6.123 1.287 1.00 94.25 86 LEU A CA 1
ATOM 666 C C . LEU A 1 86 ? 6.361 -7.312 1.313 1.00 94.25 86 LEU A C 1
ATOM 668 O O . LEU A 1 86 ? 7.355 -7.289 2.043 1.00 94.25 86 LEU A O 1
ATOM 672 N N . ASP A 1 87 ? 6.079 -8.331 0.505 1.00 93.44 87 ASP A N 1
ATOM 673 C CA . ASP A 1 87 ? 6.960 -9.487 0.394 1.00 93.44 87 ASP A CA 1
ATOM 674 C C . ASP A 1 87 ? 8.193 -9.125 -0.459 1.00 93.44 87 ASP A C 1
ATOM 676 O O . ASP A 1 87 ? 8.039 -8.792 -1.641 1.00 93.44 87 ASP A O 1
ATOM 680 N N . PRO A 1 88 ? 9.419 -9.149 0.101 1.00 91.31 88 PRO A N 1
ATOM 681 C CA . PRO A 1 88 ? 10.626 -8.799 -0.641 1.00 91.31 88 PRO A CA 1
ATOM 682 C C . PRO A 1 88 ? 10.959 -9.796 -1.761 1.00 91.31 88 PRO A C 1
ATOM 684 O O . PRO A 1 88 ? 11.646 -9.413 -2.707 1.00 91.31 88 PRO A O 1
ATOM 687 N N . GLU A 1 89 ? 10.469 -11.038 -1.686 1.00 89.69 89 GLU A N 1
ATOM 688 C CA . GLU A 1 89 ? 10.656 -12.064 -2.722 1.00 89.69 89 GLU A CA 1
ATOM 689 C C . GLU A 1 89 ? 9.703 -11.866 -3.910 1.00 89.69 89 GLU A C 1
ATOM 691 O O . GLU A 1 89 ? 9.862 -12.475 -4.973 1.00 89.69 89 GLU A O 1
ATOM 696 N N . SER A 1 90 ? 8.713 -10.986 -3.760 1.00 88.12 90 SER A N 1
ATOM 697 C CA . SER A 1 90 ? 7.833 -10.586 -4.848 1.00 88.12 90 SER A CA 1
ATOM 698 C C . SER A 1 90 ? 8.468 -9.551 -5.768 1.00 88.12 90 SER A C 1
ATOM 700 O O . SER A 1 90 ? 9.242 -8.679 -5.351 1.00 88.12 90 SER A O 1
ATOM 702 N N . SER A 1 91 ? 8.082 -9.593 -7.046 1.00 86.88 91 SER A N 1
ATOM 703 C CA . SER A 1 91 ? 8.544 -8.605 -8.021 1.00 86.88 91 SER A CA 1
ATOM 704 C C . SER A 1 91 ? 8.158 -7.185 -7.587 1.00 86.88 91 SER A C 1
ATOM 706 O O . SER A 1 91 ? 7.118 -6.960 -6.963 1.00 86.88 91 SER A O 1
ATOM 708 N N . VAL A 1 92 ? 9.004 -6.205 -7.913 1.00 86.69 92 VAL A N 1
ATOM 709 C CA . VAL A 1 92 ? 8.747 -4.780 -7.624 1.00 86.69 92 VAL A CA 1
ATOM 710 C C . VAL A 1 92 ? 7.409 -4.344 -8.229 1.00 86.69 92 VAL A C 1
ATOM 712 O O . VAL A 1 92 ? 6.577 -3.738 -7.562 1.00 86.69 92 VAL A O 1
ATOM 715 N N . VAL A 1 93 ? 7.157 -4.788 -9.460 1.00 81.44 93 VAL A N 1
ATOM 716 C CA . VAL A 1 93 ? 5.880 -4.713 -10.181 1.00 81.44 93 VAL A CA 1
ATOM 717 C C . VAL A 1 93 ? 4.691 -5.156 -9.328 1.00 81.44 93 VAL A C 1
ATOM 719 O O . VAL A 1 93 ? 3.692 -4.445 -9.218 1.00 81.44 93 VAL A O 1
ATOM 722 N N . ALA A 1 94 ? 4.770 -6.355 -8.750 1.00 84.69 94 ALA A N 1
ATOM 723 C CA . ALA A 1 94 ? 3.686 -6.929 -7.971 1.00 84.69 94 ALA A CA 1
ATOM 724 C C . ALA A 1 94 ? 3.392 -6.086 -6.725 1.00 84.69 94 ALA A C 1
ATOM 726 O O . ALA A 1 94 ? 2.226 -5.841 -6.409 1.00 84.69 94 ALA A O 1
ATOM 727 N N . ARG A 1 95 ? 4.445 -5.602 -6.062 1.00 90.12 95 ARG A N 1
ATOM 728 C CA . ARG A 1 95 ? 4.343 -4.719 -4.895 1.00 90.12 95 ARG A CA 1
ATOM 729 C C . ARG A 1 95 ? 3.758 -3.350 -5.251 1.00 90.12 95 ARG A C 1
ATOM 731 O O . ARG A 1 95 ? 2.881 -2.878 -4.535 1.00 90.12 95 ARG A O 1
ATOM 738 N N . LEU A 1 96 ? 4.148 -2.758 -6.381 1.00 87.56 96 LEU A N 1
ATOM 739 C CA . LEU A 1 96 ? 3.553 -1.516 -6.894 1.00 87.56 96 LEU A CA 1
ATOM 740 C C . LEU A 1 96 ? 2.056 -1.671 -7.197 1.00 87.56 96 LEU A C 1
ATOM 742 O O . LEU A 1 96 ? 1.269 -0.803 -6.833 1.00 87.56 96 LEU A O 1
ATOM 746 N N . LYS A 1 97 ? 1.637 -2.798 -7.794 1.00 84.56 97 LYS A N 1
ATOM 747 C CA . LYS A 1 97 ? 0.208 -3.109 -8.014 1.00 84.56 97 LYS A CA 1
ATOM 748 C C . LYS A 1 97 ? -0.576 -3.168 -6.699 1.00 84.56 97 LYS A C 1
ATOM 750 O O . LYS A 1 97 ? -1.686 -2.648 -6.619 1.00 84.56 97 LYS A O 1
ATOM 755 N N . LEU A 1 98 ? -0.002 -3.792 -5.666 1.00 87.94 98 LEU A N 1
ATOM 756 C CA . LEU A 1 98 ? -0.599 -3.822 -4.329 1.00 87.94 98 LEU A CA 1
ATOM 757 C C . LEU A 1 98 ? -0.747 -2.402 -3.762 1.00 87.94 98 LEU A C 1
ATOM 759 O O . LEU A 1 98 ? -1.826 -2.049 -3.292 1.00 87.94 98 LEU A O 1
ATOM 763 N N . ILE A 1 99 ? 0.299 -1.577 -3.853 1.00 89.44 99 ILE A N 1
ATOM 764 C CA . ILE A 1 99 ? 0.260 -0.188 -3.383 1.00 89.44 99 ILE A CA 1
ATOM 765 C C . ILE A 1 99 ? -0.794 0.643 -4.122 1.00 89.44 99 ILE A C 1
ATOM 767 O O . ILE A 1 99 ? -1.570 1.333 -3.464 1.00 89.44 99 ILE A O 1
ATOM 771 N N . ASP A 1 100 ? -0.875 0.564 -5.453 1.00 85.06 100 ASP A N 1
ATOM 772 C CA . ASP A 1 100 ? -1.883 1.313 -6.214 1.00 85.06 100 ASP A CA 1
ATOM 773 C C . ASP A 1 100 ? -3.305 0.973 -5.754 1.00 85.06 100 ASP A C 1
ATOM 775 O O . ASP A 1 100 ? -4.126 1.859 -5.504 1.00 85.06 100 ASP A O 1
ATOM 779 N N . MET A 1 101 ? -3.582 -0.313 -5.553 1.00 84.06 101 MET A N 1
ATOM 780 C CA . MET A 1 101 ? -4.872 -0.745 -5.039 1.00 84.06 101 MET A CA 1
ATOM 781 C C . MET A 1 101 ? -5.128 -0.206 -3.617 1.00 84.06 101 MET A C 1
ATOM 783 O O . MET A 1 101 ? -6.251 0.208 -3.335 1.00 84.06 101 MET A O 1
ATOM 787 N N . ILE A 1 102 ? -4.118 -0.118 -2.744 1.00 86.00 102 ILE A N 1
ATOM 788 C CA . ILE A 1 102 ? -4.277 0.528 -1.430 1.00 86.00 102 ILE A CA 1
ATOM 789 C C . ILE A 1 102 ? -4.533 2.027 -1.550 1.00 86.00 102 ILE A C 1
ATOM 791 O O . ILE A 1 102 ? -5.404 2.553 -0.858 1.00 86.00 102 ILE A O 1
ATOM 795 N N . TRP A 1 103 ? -3.868 2.728 -2.462 1.00 85.38 103 TRP A N 1
ATOM 796 C CA . TRP A 1 103 ? -4.195 4.126 -2.724 1.00 85.38 103 TRP A CA 1
ATOM 797 C C . TRP A 1 103 ? -5.626 4.313 -3.209 1.00 85.38 103 TRP A C 1
ATOM 799 O O . TRP A 1 103 ? -6.275 5.272 -2.788 1.00 85.38 103 TRP A O 1
ATOM 809 N N . ASN A 1 104 ? -6.135 3.414 -4.052 1.00 80.06 104 ASN A N 1
ATOM 810 C CA . ASN A 1 104 ? -7.535 3.438 -4.467 1.00 80.06 104 ASN A CA 1
ATOM 811 C C . ASN A 1 104 ? -8.467 3.278 -3.256 1.00 80.06 104 ASN A C 1
ATOM 813 O O . ASN A 1 104 ? -9.404 4.060 -3.103 1.00 80.06 104 ASN A O 1
ATOM 817 N N . GLU A 1 105 ? -8.166 2.362 -2.334 1.00 80.31 105 GLU A N 1
ATOM 818 C CA . GLU A 1 105 ? -8.942 2.194 -1.096 1.00 80.31 105 GLU A CA 1
ATOM 819 C C . GLU A 1 105 ? -8.907 3.427 -0.201 1.00 80.31 105 GLU A C 1
ATOM 821 O O . GLU A 1 105 ? -9.951 3.911 0.231 1.00 80.31 105 GLU A O 1
ATOM 826 N N . LEU A 1 106 ? -7.727 4.000 0.015 1.00 79.31 106 LEU A N 1
ATOM 827 C CA . LEU A 1 106 ? -7.562 5.221 0.802 1.00 79.31 106 LEU A CA 1
ATOM 828 C C . LEU A 1 106 ? -8.201 6.444 0.137 1.00 79.31 106 LEU A C 1
ATOM 830 O O . LEU A 1 106 ? -8.497 7.422 0.821 1.00 79.31 106 LEU A O 1
ATOM 834 N N . SER A 1 107 ? -8.401 6.416 -1.182 1.00 75.00 107 SER A N 1
ATOM 835 C CA . SER A 1 107 ? -8.994 7.517 -1.948 1.00 75.00 107 SER A CA 1
ATOM 836 C C . SER A 1 107 ? -10.515 7.409 -2.066 1.00 75.00 107 SER A C 1
ATOM 838 O O . SER A 1 107 ? -11.185 8.440 -2.150 1.00 75.00 107 SER A O 1
ATOM 840 N N . ILE A 1 108 ? -11.071 6.193 -2.072 1.00 74.00 108 ILE A N 1
ATOM 841 C CA . ILE A 1 108 ? -12.512 5.929 -2.234 1.00 74.00 108 ILE A CA 1
ATOM 842 C C . ILE A 1 108 ? -13.185 5.735 -0.866 1.00 74.00 108 ILE A C 1
ATOM 844 O O . ILE A 1 108 ? -14.253 6.300 -0.631 1.00 74.00 108 ILE A O 1
ATOM 848 N N . GLY A 1 109 ? -12.508 5.069 0.075 1.00 60.22 109 GLY A N 1
ATOM 849 C CA . GLY A 1 109 ? -12.918 4.933 1.475 1.00 60.22 109 GLY A CA 1
ATOM 850 C C . GLY A 1 109 ? -13.863 3.770 1.788 1.00 60.22 109 GLY A C 1
ATOM 851 O O . GLY A 1 109 ? -14.443 3.790 2.867 1.00 60.22 109 GLY A O 1
ATOM 852 N N . ASP A 1 110 ? -14.027 2.797 0.888 1.00 57.69 110 ASP A N 1
ATOM 853 C CA . ASP A 1 110 ? -15.012 1.719 1.048 1.00 57.69 110 ASP A CA 1
ATOM 854 C C . ASP A 1 110 ? -14.513 0.415 0.406 1.00 57.69 110 ASP A C 1
ATOM 856 O O . ASP A 1 110 ? -14.229 0.405 -0.790 1.00 57.69 110 ASP A O 1
ATOM 860 N N . ASN A 1 111 ? -14.360 -0.655 1.198 1.00 57.72 111 ASN A N 1
ATOM 861 C CA . ASN A 1 111 ? -14.164 -2.044 0.743 1.00 57.72 111 ASN A CA 1
ATOM 862 C C . ASN A 1 111 ? -14.290 -3.017 1.939 1.00 57.72 111 ASN A C 1
ATOM 864 O O . ASN A 1 111 ? -13.357 -3.762 2.242 1.00 57.72 111 ASN A O 1
ATOM 868 N N . ASP A 1 112 ? -15.428 -3.011 2.641 1.00 57.69 112 ASP A N 1
ATOM 869 C CA . ASP A 1 112 ? -15.641 -3.857 3.833 1.00 57.69 112 ASP A CA 1
ATOM 870 C C . ASP A 1 112 ? -15.778 -5.364 3.506 1.00 57.69 112 ASP A C 1
ATOM 872 O O . ASP A 1 112 ? -15.415 -6.217 4.315 1.00 57.69 112 ASP A O 1
ATOM 876 N N . ASP A 1 113 ? -16.188 -5.728 2.287 1.00 59.50 113 ASP A N 1
ATOM 877 C CA . ASP A 1 113 ? -16.598 -7.106 1.953 1.00 59.50 113 ASP A CA 1
ATOM 878 C C . ASP A 1 113 ? -15.448 -8.114 1.722 1.00 59.50 113 ASP A C 1
ATOM 880 O O . ASP A 1 113 ? -15.694 -9.275 1.389 1.00 59.50 113 ASP A O 1
ATOM 884 N N . ARG A 1 114 ? -14.176 -7.702 1.836 1.00 71.94 114 ARG A N 1
ATOM 885 C CA . ARG A 1 114 ? -13.009 -8.535 1.451 1.00 71.94 114 ARG A CA 1
ATOM 886 C C . ARG A 1 114 ? -11.988 -8.771 2.562 1.00 71.94 114 ARG A C 1
ATOM 888 O O . ARG A 1 114 ? -10.895 -9.269 2.282 1.00 71.94 114 ARG A O 1
ATOM 895 N N . TRP A 1 115 ? -12.322 -8.413 3.795 1.00 83.25 115 TRP A N 1
ATOM 896 C CA . TRP A 1 115 ? -11.425 -8.552 4.935 1.00 83.25 115 TRP A CA 1
ATOM 897 C C . TRP A 1 115 ? -11.711 -9.820 5.729 1.00 83.25 115 TRP A C 1
ATOM 899 O O . TRP A 1 115 ? -12.856 -10.130 6.049 1.00 83.25 115 TRP A O 1
ATOM 909 N N . TYR A 1 116 ? -10.652 -10.534 6.101 1.00 84.56 116 TYR A N 1
ATOM 910 C CA . TYR A 1 116 ? -10.740 -11.501 7.183 1.00 84.56 116 TYR A CA 1
ATOM 911 C C . TYR A 1 116 ? -10.698 -10.744 8.509 1.00 84.56 116 TYR A C 1
ATOM 913 O O . TYR A 1 116 ? -9.706 -10.082 8.812 1.00 84.56 116 TYR A O 1
ATOM 921 N N . ILE A 1 117 ? -11.768 -10.824 9.296 1.00 86.88 117 ILE A N 1
ATOM 922 C CA . ILE A 1 117 ? -11.822 -10.185 10.610 1.00 86.88 117 ILE A CA 1
ATOM 923 C C . ILE A 1 117 ? -11.207 -11.128 11.641 1.00 86.88 117 ILE A C 1
ATOM 925 O O . ILE A 1 117 ? -11.794 -12.150 11.990 1.00 86.88 117 ILE A O 1
ATOM 929 N N . GLN A 1 118 ? -10.031 -10.761 12.137 1.00 84.31 118 GLN A N 1
ATOM 930 C CA . GLN A 1 118 ? -9.443 -11.321 13.341 1.00 84.31 118 GLN A CA 1
ATOM 931 C C . GLN A 1 118 ? -9.976 -10.524 14.543 1.00 84.31 118 GLN A C 1
ATOM 933 O O . GLN A 1 118 ? -9.567 -9.374 14.742 1.00 84.31 118 GLN A O 1
ATOM 938 N N . PRO A 1 119 ? -10.926 -11.074 15.321 1.00 80.31 119 PRO A N 1
ATOM 939 C CA . PRO A 1 119 ? -11.456 -10.379 16.485 1.00 80.31 119 PRO A CA 1
ATOM 940 C C . PRO A 1 119 ? -10.353 -10.149 17.524 1.00 80.31 119 PRO A C 1
ATOM 942 O O . PRO A 1 119 ? -9.336 -10.839 17.533 1.00 80.31 119 PRO A O 1
ATOM 945 N N . ALA A 1 120 ? -10.576 -9.174 18.402 1.00 82.88 120 ALA A N 1
ATOM 946 C CA . ALA A 1 120 ? -9.748 -9.002 19.587 1.00 82.88 120 ALA A CA 1
ATOM 947 C C . ALA A 1 120 ? -9.831 -10.270 20.452 1.00 82.88 120 ALA A C 1
ATOM 949 O O . ALA A 1 120 ? -10.929 -10.677 20.840 1.00 82.88 120 ALA A O 1
ATOM 950 N N . GLU A 1 121 ? -8.685 -10.881 20.744 1.00 77.19 121 GLU A N 1
ATOM 951 C CA . GLU A 1 121 ? -8.564 -11.902 21.784 1.00 77.19 121 GLU A CA 1
ATOM 952 C C . GLU A 1 121 ? -7.942 -11.229 23.015 1.00 77.19 121 GLU A C 1
ATOM 954 O O . GLU A 1 121 ? -6.840 -10.679 22.943 1.00 77.19 121 GLU A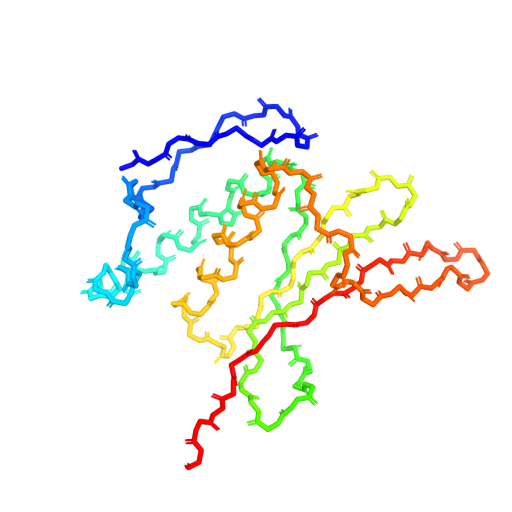 O 1
ATOM 959 N N . ASP A 1 122 ? -8.669 -11.213 24.133 1.00 82.88 122 ASP A N 1
ATOM 960 C CA . ASP A 1 122 ? -8.270 -10.547 25.382 1.00 82.88 122 ASP A CA 1
ATOM 961 C C . ASP A 1 122 ? -7.971 -9.033 25.218 1.00 82.88 122 ASP A C 1
ATOM 963 O O . ASP A 1 122 ? -8.764 -8.303 24.620 1.00 82.88 122 ASP A O 1
ATOM 967 N N . ASP A 1 123 ? -6.841 -8.549 25.756 1.00 78.50 123 ASP A N 1
ATOM 968 C CA . ASP A 1 123 ? -6.370 -7.152 25.672 1.00 78.50 123 ASP A CA 1
ATOM 969 C C . ASP A 1 123 ? -5.731 -6.803 24.306 1.00 78.50 123 ASP A C 1
ATOM 971 O O . ASP A 1 123 ? -5.207 -5.699 24.118 1.00 78.50 123 ASP A O 1
ATOM 975 N N . SER A 1 124 ? -5.723 -7.733 23.341 1.00 78.62 124 SER A N 1
ATOM 976 C CA . SER A 1 124 ? -5.147 -7.480 22.018 1.00 78.62 124 SER A CA 1
ATOM 977 C C . SER A 1 124 ? -6.124 -6.725 21.103 1.00 78.62 124 SER A C 1
ATOM 979 O O . SER A 1 124 ? -7.330 -6.971 21.126 1.00 78.62 124 SER A O 1
ATOM 981 N N . PRO A 1 125 ? -5.645 -5.785 20.270 1.00 82.56 125 PRO A N 1
ATOM 982 C CA . PRO A 1 125 ? -6.506 -5.121 19.299 1.00 82.56 125 PRO A CA 1
ATOM 983 C C . PRO A 1 125 ? -6.962 -6.103 18.212 1.00 82.56 125 PRO A C 1
ATOM 985 O O . PRO A 1 125 ? -6.179 -6.915 17.726 1.00 82.56 125 PRO A O 1
ATOM 988 N N . GLY A 1 126 ? -8.223 -5.991 17.792 1.00 88.25 126 GLY A N 1
ATOM 989 C CA . GLY A 1 126 ? -8.738 -6.718 16.632 1.00 88.25 126 GLY A CA 1
ATOM 990 C C . GLY A 1 126 ? -8.260 -6.104 15.314 1.00 88.25 126 GLY A C 1
ATOM 991 O O . GLY A 1 126 ? -8.047 -4.888 15.220 1.00 88.25 126 GLY A O 1
ATOM 992 N N . TYR A 1 127 ? -8.148 -6.937 14.281 1.00 88.00 127 TYR A N 1
ATOM 993 C CA . TYR A 1 127 ? -7.662 -6.546 12.960 1.00 88.00 127 TYR A CA 1
ATOM 994 C C . TYR A 1 127 ? -8.547 -7.083 11.840 1.00 88.00 127 TYR A C 1
ATOM 996 O O . TYR A 1 127 ? -8.972 -8.232 11.846 1.00 88.00 127 TYR A O 1
ATOM 1004 N N . ALA A 1 128 ? -8.758 -6.266 10.821 1.00 89.44 128 ALA A N 1
ATOM 1005 C CA . ALA A 1 128 ? -9.110 -6.721 9.491 1.00 89.44 128 ALA A CA 1
ATOM 1006 C C . ALA A 1 128 ? -7.809 -7.056 8.745 1.00 89.44 128 ALA A C 1
ATOM 1008 O O . ALA A 1 128 ? -6.902 -6.230 8.687 1.00 89.44 128 ALA A O 1
ATOM 1009 N N . VAL A 1 129 ? -7.694 -8.260 8.187 1.00 88.62 129 VAL A N 1
ATOM 1010 C CA . VAL A 1 129 ? -6.500 -8.742 7.476 1.00 88.62 129 VAL A CA 1
ATOM 1011 C C . VAL A 1 129 ? -6.861 -9.130 6.047 1.00 88.62 129 VAL A C 1
ATOM 1013 O O . VAL A 1 129 ? -7.873 -9.791 5.804 1.00 88.62 129 VAL A O 1
ATOM 1016 N N . ARG A 1 130 ? -6.018 -8.746 5.088 1.00 88.88 130 ARG A N 1
ATOM 1017 C CA . ARG A 1 130 ? -6.125 -9.181 3.696 1.00 88.88 130 ARG A CA 1
ATOM 1018 C C . ARG A 1 130 ? -4.756 -9.545 3.150 1.00 88.88 130 ARG A C 1
ATOM 1020 O O . ARG A 1 130 ? -3.798 -8.788 3.273 1.00 88.88 130 ARG A O 1
ATOM 1027 N N . LEU A 1 131 ? -4.678 -10.717 2.538 1.00 87.94 131 LEU A N 1
ATOM 1028 C CA . LEU A 1 131 ? -3.459 -11.266 1.958 1.00 87.94 131 LEU A CA 1
ATOM 1029 C C . LEU A 1 131 ? -3.554 -11.220 0.434 1.00 87.94 131 LEU A C 1
ATOM 1031 O O . LEU A 1 131 ? -4.599 -11.526 -0.145 1.00 87.94 131 LEU A O 1
ATOM 1035 N N . PHE A 1 132 ? -2.454 -10.840 -0.207 1.00 87.12 132 PHE A N 1
ATOM 1036 C CA . PHE A 1 132 ? -2.373 -10.641 -1.648 1.00 87.12 132 PHE A CA 1
ATOM 1037 C C . PHE A 1 132 ? -1.366 -11.590 -2.249 1.00 87.12 132 PHE A C 1
ATOM 1039 O O . PHE A 1 132 ? -0.252 -11.749 -1.753 1.00 87.12 132 PHE A O 1
ATOM 1046 N N . GLY A 1 133 ? -1.763 -12.182 -3.363 1.00 84.31 133 GLY A N 1
ATOM 1047 C CA . GLY A 1 133 ? -0.915 -13.037 -4.162 1.00 84.31 133 GLY A CA 1
ATOM 1048 C C . GLY A 1 133 ? -1.499 -13.205 -5.551 1.00 84.31 133 GLY A C 1
ATOM 1049 O O . GLY A 1 133 ? -2.693 -12.975 -5.765 1.00 84.31 133 GLY A O 1
ATOM 1050 N N . TYR A 1 134 ? -0.665 -13.630 -6.491 1.00 74.69 134 TYR A N 1
ATOM 1051 C CA . TYR A 1 134 ? -1.123 -14.007 -7.824 1.00 74.69 134 TYR A CA 1
ATOM 1052 C C . TYR A 1 134 ? -1.216 -15.521 -7.926 1.00 74.69 134 TYR A C 1
ATOM 1054 O O . TYR A 1 134 ? -0.352 -16.250 -7.439 1.00 74.69 134 TYR A O 1
ATOM 1062 N N . ARG A 1 135 ? -2.261 -16.002 -8.601 1.00 68.88 135 ARG A N 1
ATOM 1063 C CA . ARG A 1 135 ? -2.329 -17.408 -8.996 1.00 68.88 135 ARG A CA 1
ATOM 1064 C C . ARG A 1 135 ? -1.307 -17.645 -10.096 1.00 68.88 135 ARG A C 1
ATOM 1066 O O . ARG A 1 135 ? -1.347 -16.967 -11.121 1.00 68.88 135 ARG A O 1
ATOM 1073 N N . VAL A 1 136 ? -0.444 -18.637 -9.914 1.00 64.19 136 VAL A N 1
ATOM 1074 C CA . VAL A 1 136 ? 0.375 -19.129 -11.019 1.00 64.19 136 VAL A CA 1
ATOM 1075 C C . VAL A 1 136 ? -0.558 -19.931 -11.928 1.00 64.19 136 VAL A C 1
ATOM 1077 O O . VAL A 1 136 ? -1.183 -20.896 -11.486 1.00 64.19 136 VAL A O 1
ATOM 1080 N N . ARG A 1 137 ? -0.720 -19.511 -13.189 1.00 58.84 137 ARG A N 1
ATOM 1081 C CA . ARG A 1 137 ? -1.359 -20.368 -14.200 1.00 58.84 137 ARG A CA 1
ATOM 1082 C C . ARG A 1 137 ? -0.417 -21.556 -14.419 1.00 58.84 137 ARG A C 1
ATOM 1084 O O . ARG A 1 137 ? 0.687 -21.350 -14.912 1.00 58.84 137 ARG A O 1
ATOM 1091 N N . ARG A 1 138 ? -0.822 -22.748 -13.972 1.00 54.91 138 ARG A N 1
ATOM 1092 C CA . ARG A 1 138 ? -0.160 -24.007 -14.345 1.00 54.91 138 ARG A CA 1
ATOM 1093 C C . ARG A 1 138 ? -0.336 -24.280 -15.832 1.00 54.91 138 ARG A C 1
ATOM 1095 O O . ARG A 1 138 ? -1.419 -23.930 -16.355 1.00 54.91 138 ARG A O 1
#